Protein AF-A0A7X7XZC5-F1 (afdb_monomer_lite)

Radius of gyration: 29.58 Å; chains: 1; bounding box: 72×72×36 Å

Secondary structure (DSSP, 8-state):
-EEEESS-EEETTEEE-TT-EES-GGGSTTHHHHHHTTSEEEE-HHHHHHHHHHHHHHH----HHHHTT-S------------------------------------------

Structure (mmCIF, N/CA/C/O backbone):
data_AF-A0A7X7XZC5-F1
#
_entry.id   AF-A0A7X7XZC5-F1
#
loop_
_atom_site.group_PDB
_atom_site.id
_atom_site.type_symbol
_atom_site.label_atom_id
_atom_site.label_alt_id
_atom_site.label_comp_id
_atom_site.label_asym_id
_atom_site.label_entity_id
_atom_site.label_seq_id
_atom_site.pdbx_PDB_ins_code
_atom_site.Cartn_x
_atom_site.Cartn_y
_atom_site.Cartn_z
_atom_site.occupancy
_atom_site.B_iso_or_equiv
_atom_site.auth_seq_id
_atom_site.auth_comp_id
_atom_site.auth_asym_id
_atom_site.auth_atom_id
_atom_site.pdbx_PDB_model_num
ATOM 1 N N . MET A 1 1 ? -2.259 -8.320 -9.617 1.00 78.38 1 MET A N 1
ATOM 2 C CA . MET A 1 1 ? -1.801 -8.587 -8.232 1.00 78.38 1 MET A CA 1
ATOM 3 C C . MET A 1 1 ? -1.125 -7.343 -7.708 1.00 78.38 1 MET A C 1
ATOM 5 O O . MET A 1 1 ? -0.288 -6.795 -8.411 1.00 78.38 1 MET A O 1
ATOM 9 N N . MET A 1 2 ? -1.512 -6.888 -6.522 1.00 87.38 2 MET A N 1
ATOM 10 C CA . MET A 1 2 ? -0.983 -5.668 -5.914 1.00 87.38 2 MET A CA 1
ATOM 11 C C . MET A 1 2 ? -0.261 -6.020 -4.622 1.00 87.38 2 MET A C 1
ATOM 13 O O . MET A 1 2 ? -0.523 -7.057 -4.010 1.00 87.38 2 MET A O 1
ATOM 17 N N . TYR A 1 3 ? 0.652 -5.156 -4.197 1.00 90.19 3 TYR A N 1
ATOM 18 C CA . TYR A 1 3 ? 1.387 -5.364 -2.960 1.00 90.19 3 TYR A CA 1
ATOM 19 C C . TYR A 1 3 ? 1.415 -4.094 -2.126 1.00 90.19 3 TYR A C 1
ATOM 21 O O . TYR A 1 3 ? 1.460 -2.988 -2.657 1.00 90.19 3 TYR A O 1
ATOM 29 N N . VAL A 1 4 ? 1.420 -4.255 -0.806 1.00 90.31 4 VAL A N 1
ATOM 30 C CA . VAL A 1 4 ? 1.485 -3.137 0.140 1.00 90.31 4 VAL A CA 1
ATOM 31 C C . VAL A 1 4 ? 2.674 -3.296 1.055 1.00 90.31 4 VAL A C 1
ATOM 33 O O . VAL A 1 4 ? 2.993 -4.380 1.548 1.00 90.31 4 VAL A O 1
ATOM 36 N N . VAL A 1 5 ? 3.331 -2.176 1.308 1.00 90.56 5 VAL A N 1
ATOM 37 C CA . VAL A 1 5 ? 4.468 -2.099 2.210 1.00 90.56 5 VAL A CA 1
ATOM 38 C C . VAL A 1 5 ? 3.972 -2.017 3.651 1.00 90.56 5 VAL A C 1
ATOM 40 O O . VAL A 1 5 ? 3.397 -1.019 4.078 1.00 90.56 5 VAL A O 1
ATOM 43 N N . LYS A 1 6 ? 4.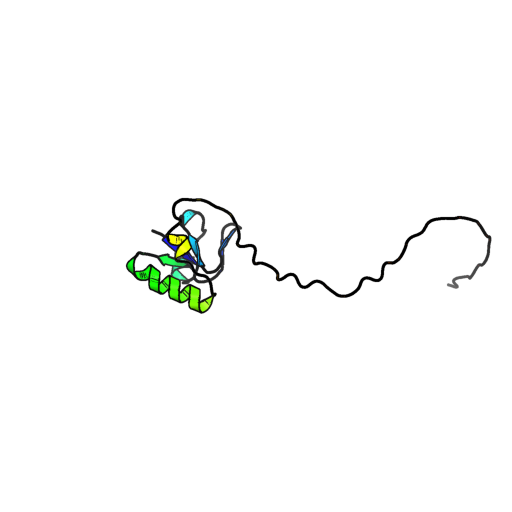229 -3.073 4.423 1.00 90.25 6 LYS A N 1
ATOM 44 C CA . LYS A 1 6 ? 3.929 -3.161 5.859 1.00 90.25 6 LYS A CA 1
ATOM 45 C C . LYS A 1 6 ? 4.998 -2.492 6.719 1.00 90.25 6 LYS A C 1
ATOM 47 O O . LYS A 1 6 ? 4.698 -1.932 7.769 1.00 90.25 6 LYS A O 1
ATOM 52 N N . LYS A 1 7 ? 6.263 -2.604 6.307 1.00 90.00 7 LYS A N 1
ATOM 53 C CA . LYS A 1 7 ? 7.420 -2.021 6.998 1.00 90.00 7 LYS A CA 1
ATOM 54 C C . LYS A 1 7 ? 8.267 -1.249 5.999 1.00 90.00 7 LYS A C 1
ATOM 56 O O . LYS A 1 7 ? 8.501 -1.778 4.914 1.00 90.00 7 LYS A O 1
ATOM 61 N N . PRO A 1 8 ? 8.779 -0.065 6.363 1.00 90.25 8 PRO A N 1
ATOM 62 C CA . PRO A 1 8 ? 9.523 0.753 5.428 1.00 90.25 8 PRO A CA 1
ATOM 63 C C . PRO A 1 8 ? 10.843 0.077 5.045 1.00 90.25 8 PRO A C 1
ATOM 65 O O . PRO A 1 8 ? 11.491 -0.576 5.870 1.00 90.25 8 PRO A O 1
ATOM 68 N N . PHE A 1 9 ? 11.254 0.223 3.790 1.00 92.06 9 PHE A N 1
ATOM 69 C CA . PHE A 1 9 ? 12.547 -0.264 3.319 1.00 92.06 9 PHE A CA 1
ATOM 70 C C . PHE A 1 9 ? 13.060 0.555 2.137 1.00 92.06 9 PHE A C 1
ATOM 72 O O . PHE A 1 9 ? 12.307 1.219 1.431 1.00 92.06 9 PHE A O 1
ATOM 79 N N . LYS A 1 10 ? 14.369 0.474 1.899 1.00 89.88 10 LYS A N 1
ATOM 80 C CA . LYS A 1 10 ? 15.015 1.062 0.725 1.00 89.88 10 LYS A CA 1
ATOM 81 C C . LYS A 1 10 ? 15.366 -0.041 -0.269 1.00 89.88 10 LYS A C 1
ATOM 83 O O . LYS A 1 10 ? 15.915 -1.070 0.126 1.00 89.88 10 LYS A O 1
ATOM 88 N N . SER A 1 11 ? 15.054 0.157 -1.546 1.00 89.06 11 SER A N 1
ATOM 89 C CA . SER A 1 11 ? 15.448 -0.754 -2.625 1.00 89.06 11 SER A CA 1
ATOM 90 C C . SER A 1 11 ? 15.726 0.025 -3.904 1.00 89.06 11 SER A C 1
ATOM 92 O O . SER A 1 11 ? 14.995 0.953 -4.229 1.00 89.06 11 SER A O 1
AT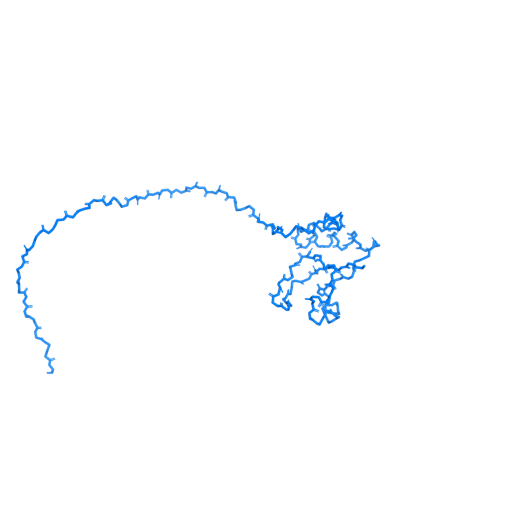OM 94 N N . MET A 1 12 ? 16.809 -0.329 -4.603 1.00 86.31 12 MET A N 1
ATOM 95 C CA . MET A 1 12 ? 17.249 0.323 -5.851 1.00 86.31 12 MET A CA 1
ATOM 96 C C . MET A 1 12 ? 17.223 1.864 -5.790 1.00 86.31 12 MET A C 1
ATOM 98 O O . MET A 1 12 ? 16.730 2.528 -6.692 1.00 86.31 12 MET A O 1
ATOM 102 N N . GLY A 1 13 ? 17.699 2.446 -4.685 1.00 84.62 13 GLY A N 1
ATOM 103 C CA . GLY A 1 13 ? 17.725 3.902 -4.490 1.00 84.62 13 GLY A CA 1
ATOM 104 C C . GLY A 1 13 ? 16.382 4.539 -4.106 1.00 84.62 13 GLY A C 1
ATOM 105 O O . GLY A 1 13 ? 16.390 5.647 -3.578 1.00 84.62 13 GLY A O 1
ATOM 106 N N . LYS A 1 14 ? 15.254 3.835 -4.259 1.00 88.81 14 LYS A N 1
ATOM 107 C CA . LYS A 1 14 ? 13.918 4.301 -3.865 1.00 88.81 14 LYS A CA 1
ATOM 108 C C . LYS A 1 14 ? 13.586 3.901 -2.428 1.00 88.81 14 LYS A C 1
ATOM 110 O O . LYS A 1 14 ? 13.933 2.807 -1.972 1.00 88.81 14 LYS A O 1
ATOM 115 N N . PHE A 1 15 ? 12.923 4.802 -1.710 1.00 88.06 15 PHE A N 1
ATOM 116 C CA . PHE A 1 15 ? 12.382 4.534 -0.382 1.00 88.06 15 PHE A CA 1
ATOM 117 C C . PHE A 1 15 ? 10.908 4.155 -0.496 1.00 88.06 15 PHE A C 1
ATOM 119 O O . PHE A 1 15 ? 10.128 4.864 -1.124 1.00 88.06 15 PHE A O 1
ATOM 126 N N . TYR A 1 16 ? 10.548 3.039 0.125 1.00 90.50 16 TYR A N 1
ATOM 127 C CA . TYR A 1 16 ? 9.192 2.521 0.183 1.00 90.50 16 TYR A CA 1
ATOM 128 C C . TYR A 1 16 ? 8.695 2.682 1.619 1.00 90.50 16 TYR A C 1
ATOM 130 O O . TYR A 1 16 ? 9.181 1.999 2.523 1.00 90.50 16 TYR A O 1
ATOM 138 N N . GLY A 1 17 ? 7.774 3.622 1.836 1.00 88.12 17 GLY A N 1
ATOM 139 C CA . GLY A 1 17 ? 7.173 3.903 3.142 1.00 88.12 17 GLY A CA 1
ATOM 140 C C . GLY A 1 17 ? 6.025 2.951 3.476 1.00 88.12 17 GLY A C 1
ATOM 141 O O . GLY A 1 17 ? 5.507 2.264 2.595 1.00 88.12 17 GLY A O 1
ATOM 142 N N . VAL A 1 18 ? 5.602 2.916 4.742 1.00 88.12 18 VAL A N 1
ATOM 143 C CA . VAL A 1 18 ? 4.438 2.115 5.160 1.00 88.12 18 VAL A CA 1
ATOM 144 C C . VAL A 1 18 ? 3.186 2.591 4.423 1.00 88.12 18 VAL A C 1
ATOM 146 O O . VAL A 1 18 ? 2.968 3.789 4.287 1.00 88.12 18 VAL A O 1
ATOM 149 N N . GLY A 1 19 ? 2.391 1.650 3.918 1.00 85.31 19 GLY A N 1
ATOM 150 C CA . GLY A 1 19 ? 1.198 1.942 3.125 1.00 85.31 19 GLY A CA 1
ATOM 151 C C . GLY A 1 19 ? 1.470 2.270 1.655 1.00 85.31 19 GLY A C 1
ATOM 152 O O . GLY A 1 19 ? 0.525 2.499 0.910 1.00 85.31 19 GLY A O 1
ATOM 153 N N . SER A 1 20 ? 2.731 2.243 1.203 1.00 87.38 20 SER A N 1
ATOM 154 C CA . SER A 1 20 ? 3.031 2.387 -0.227 1.00 87.38 20 SER A CA 1
ATOM 155 C C . SER A 1 20 ? 2.476 1.196 -1.004 1.00 87.38 20 SER A C 1
ATOM 157 O O . SER A 1 20 ? 2.710 0.043 -0.623 1.00 87.38 20 SER A O 1
ATOM 159 N N . ILE A 1 21 ? 1.787 1.484 -2.104 1.00 87.75 21 ILE A N 1
ATOM 160 C CA . ILE A 1 21 ? 1.258 0.478 -3.023 1.00 87.75 21 ILE A CA 1
ATOM 161 C C . ILE A 1 21 ? 2.307 0.215 -4.100 1.00 87.75 21 ILE A C 1
ATOM 163 O O . ILE A 1 21 ? 2.829 1.129 -4.735 1.00 87.75 21 ILE A O 1
ATOM 167 N N . ILE A 1 22 ? 2.630 -1.057 -4.282 1.00 88.06 22 ILE A N 1
ATOM 168 C CA . ILE A 1 22 ? 3.543 -1.555 -5.298 1.00 88.06 22 ILE A CA 1
ATOM 169 C C . ILE A 1 22 ? 2.685 -2.285 -6.325 1.00 88.06 22 ILE A C 1
ATOM 171 O O . ILE A 1 22 ? 2.122 -3.344 -6.038 1.00 88.06 22 ILE A O 1
ATOM 175 N N . VAL A 1 23 ? 2.595 -1.703 -7.516 1.00 86.31 23 VAL A N 1
ATOM 176 C CA . VAL A 1 23 ? 1.929 -2.323 -8.668 1.00 86.31 23 VAL A CA 1
ATOM 177 C C . VAL A 1 23 ? 2.891 -3.280 -9.372 1.00 86.31 23 VAL A C 1
ATOM 179 O O . VAL A 1 23 ? 2.521 -4.408 -9.678 1.00 86.31 23 VAL A O 1
ATOM 182 N N . ASP A 1 24 ? 4.150 -2.862 -9.546 1.00 85.69 24 ASP A N 1
ATOM 183 C CA . ASP A 1 24 ? 5.185 -3.659 -10.204 1.00 85.69 24 ASP A CA 1
ATOM 184 C C . ASP A 1 24 ? 6.303 -4.066 -9.216 1.00 85.69 24 ASP A C 1
ATOM 186 O O . ASP A 1 24 ? 7.063 -3.210 -8.742 1.00 85.69 24 ASP A O 1
ATOM 190 N N . PRO A 1 25 ? 6.435 -5.365 -8.885 1.00 84.94 25 PRO A N 1
ATOM 191 C CA . PRO A 1 25 ? 7.468 -5.859 -7.978 1.00 84.94 25 PRO A CA 1
ATOM 192 C C . PRO A 1 25 ? 8.875 -5.884 -8.601 1.00 84.94 25 PRO A C 1
ATOM 194 O O . PRO A 1 25 ? 9.860 -5.996 -7.868 1.00 84.94 25 PRO A O 1
ATOM 197 N N . THR A 1 26 ? 9.004 -5.760 -9.925 1.00 87.31 26 THR A N 1
ATOM 198 C CA . THR A 1 26 ? 10.283 -5.798 -10.662 1.00 87.31 26 THR A CA 1
ATOM 199 C C . THR A 1 26 ? 11.170 -4.605 -10.318 1.00 87.31 26 THR A C 1
ATOM 201 O O . THR A 1 26 ? 12.395 -4.715 -10.289 1.00 87.31 26 THR A O 1
ATOM 204 N N . ALA A 1 27 ? 10.559 -3.478 -9.942 1.00 83.06 27 ALA A N 1
ATOM 205 C CA . ALA A 1 27 ? 11.256 -2.287 -9.459 1.00 83.06 27 ALA A CA 1
ATOM 206 C C . ALA A 1 27 ? 11.935 -2.480 -8.082 1.00 83.06 27 ALA A C 1
ATOM 208 O O . ALA A 1 27 ? 12.582 -1.561 -7.565 1.00 83.06 27 ALA A O 1
ATOM 209 N N . ILE A 1 28 ? 11.778 -3.653 -7.455 1.00 88.38 28 ILE A N 1
ATOM 210 C CA . ILE A 1 28 ? 12.286 -3.958 -6.119 1.00 88.38 28 ILE A CA 1
ATOM 211 C C . ILE A 1 28 ? 13.279 -5.116 -6.186 1.00 88.38 28 ILE A C 1
ATOM 213 O O . ILE A 1 28 ? 12.941 -6.291 -6.345 1.00 88.38 28 ILE A O 1
ATOM 217 N N . LYS A 1 29 ? 14.544 -4.799 -5.913 1.00 90.00 29 LYS A N 1
ATOM 218 C CA . LYS A 1 29 ? 15.589 -5.808 -5.739 1.00 90.00 29 LYS A CA 1
ATOM 219 C C . LYS A 1 29 ? 15.257 -6.729 -4.559 1.00 90.00 29 LYS A C 1
ATOM 221 O O . LYS A 1 29 ? 14.943 -6.256 -3.465 1.00 90.00 29 LYS A O 1
ATOM 226 N N . ARG A 1 30 ? 15.395 -8.045 -4.776 1.00 90.94 30 ARG A N 1
ATOM 227 C CA . ARG A 1 30 ? 15.097 -9.106 -3.791 1.00 90.94 30 ARG A CA 1
ATOM 228 C C . ARG A 1 30 ? 13.657 -9.041 -3.254 1.00 90.94 30 ARG A C 1
ATOM 230 O O . ARG A 1 30 ? 13.432 -9.274 -2.068 1.00 90.94 30 ARG A O 1
ATOM 237 N N . PHE A 1 31 ? 12.686 -8.748 -4.120 1.00 90.94 31 PHE A N 1
ATOM 238 C CA . PHE A 1 31 ? 11.270 -8.651 -3.757 1.00 90.94 31 PHE A CA 1
ATOM 239 C C . PHE A 1 31 ? 10.757 -9.850 -2.940 1.00 90.94 31 PHE A C 1
ATOM 241 O O . PHE A 1 31 ? 10.218 -9.660 -1.852 1.00 90.94 31 PHE A O 1
ATOM 248 N N . LYS A 1 32 ? 11.021 -11.086 -3.391 1.00 90.38 32 LYS A N 1
ATOM 249 C CA . LYS A 1 32 ? 10.630 -12.313 -2.667 1.00 90.38 32 LYS A CA 1
ATOM 250 C C . LYS A 1 32 ? 11.159 -12.345 -1.227 1.00 90.38 32 LYS A C 1
ATOM 252 O O . LYS A 1 32 ? 10.426 -12.703 -0.315 1.00 90.38 32 LYS A O 1
ATOM 257 N N . SER A 1 33 ? 12.393 -11.892 -0.993 1.00 92.75 33 SER A N 1
ATOM 258 C CA . SER A 1 33 ? 12.938 -11.777 0.366 1.00 92.75 33 SER A CA 1
ATOM 259 C C . SER A 1 33 ? 12.169 -10.755 1.201 1.00 92.75 33 SER A C 1
ATOM 261 O O . SER A 1 33 ? 11.950 -10.984 2.380 1.00 92.75 33 SER A O 1
ATOM 263 N N . LYS A 1 34 ? 11.713 -9.643 0.612 1.00 91.81 34 LYS A N 1
ATOM 264 C CA . LYS A 1 34 ? 10.923 -8.625 1.328 1.00 91.81 34 LYS A CA 1
ATOM 265 C C . LYS A 1 34 ? 9.519 -9.104 1.679 1.00 91.81 34 LYS A C 1
ATOM 267 O O . LYS A 1 34 ? 9.014 -8.727 2.736 1.00 91.81 34 LYS A O 1
ATOM 272 N N . VAL A 1 35 ? 8.934 -9.955 0.842 1.00 91.31 35 VAL A N 1
ATOM 273 C CA . VAL A 1 35 ? 7.685 -10.655 1.158 1.00 91.31 35 VAL A CA 1
ATOM 274 C C . VAL A 1 35 ? 7.906 -11.641 2.308 1.00 91.31 35 VAL A C 1
ATOM 276 O O . VAL A 1 35 ? 7.216 -11.550 3.318 1.00 91.31 35 VAL A O 1
ATOM 279 N N . ASN A 1 36 ? 8.938 -12.488 2.231 1.00 91.75 36 ASN A N 1
ATOM 280 C CA . ASN A 1 36 ? 9.252 -13.464 3.284 1.00 91.75 36 ASN A CA 1
ATOM 281 C C . ASN A 1 36 ? 9.648 -12.807 4.622 1.00 91.75 36 ASN A C 1
ATOM 283 O O . ASN A 1 36 ? 9.304 -13.307 5.685 1.00 91.75 36 ASN A O 1
ATOM 287 N N . GLU A 1 37 ? 10.324 -11.654 4.588 1.00 89.88 37 GLU A N 1
ATOM 288 C CA . GLU A 1 37 ? 10.634 -10.833 5.771 1.00 89.88 37 GLU A CA 1
ATOM 289 C C . GLU A 1 37 ? 9.378 -10.156 6.377 1.00 89.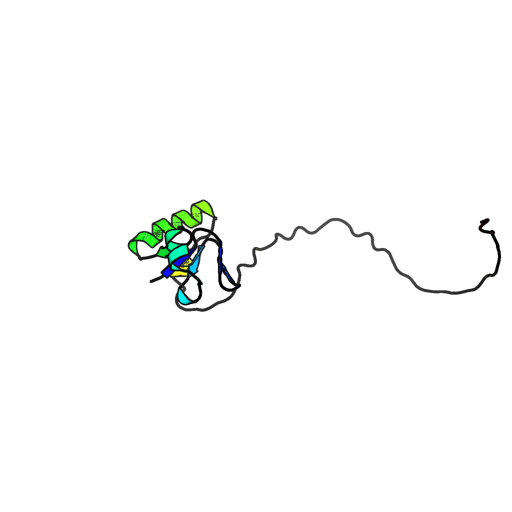88 37 GLU A C 1
ATOM 291 O O . GLU A 1 37 ? 9.470 -9.475 7.403 1.00 89.88 37 GLU A O 1
ATOM 296 N N . GLY A 1 38 ? 8.212 -10.263 5.727 1.00 89.69 38 GLY A N 1
ATOM 297 C CA . GLY A 1 38 ? 6.969 -9.611 6.140 1.00 89.69 38 GLY A CA 1
ATOM 298 C C . GLY A 1 38 ? 6.990 -8.087 5.985 1.00 89.69 38 GLY A C 1
ATOM 299 O O . GLY A 1 38 ? 6.229 -7.382 6.654 1.00 89.69 38 GLY A O 1
ATOM 300 N N . LYS A 1 39 ? 7.888 -7.556 5.144 1.00 91.50 39 LYS A N 1
ATOM 301 C CA . LYS A 1 39 ? 7.964 -6.121 4.822 1.00 91.50 39 LYS A CA 1
ATOM 302 C C . LYS A 1 39 ? 6.950 -5.727 3.762 1.00 91.50 39 LYS A C 1
ATOM 304 O O . LYS A 1 39 ? 6.456 -4.604 3.800 1.00 91.50 39 LYS A O 1
ATOM 309 N N . VAL A 1 40 ? 6.640 -6.646 2.855 1.00 91.75 40 VAL A N 1
ATOM 310 C CA . VAL A 1 40 ? 5.638 -6.488 1.802 1.00 91.75 40 VAL A CA 1
ATOM 311 C C . VAL A 1 40 ? 4.581 -7.573 1.968 1.00 91.75 40 VAL A C 1
ATOM 313 O O . VAL A 1 40 ? 4.923 -8.726 2.213 1.00 91.75 40 VAL A O 1
ATOM 316 N N . ILE A 1 41 ? 3.310 -7.202 1.845 1.00 90.31 41 ILE A N 1
ATOM 317 C CA . ILE A 1 41 ? 2.171 -8.121 1.867 1.00 90.31 41 ILE A CA 1
ATOM 318 C C . ILE A 1 41 ? 1.547 -8.151 0.472 1.00 90.31 41 ILE A C 1
ATOM 320 O O . ILE A 1 41 ? 1.420 -7.110 -0.174 1.00 90.31 41 ILE A O 1
ATOM 324 N N . VAL A 1 42 ? 1.167 -9.345 0.019 1.00 90.38 42 VAL A N 1
ATOM 325 C CA . VAL A 1 42 ? 0.375 -9.534 -1.201 1.00 90.38 42 VAL A CA 1
ATOM 326 C C . VAL A 1 42 ? -1.068 -9.164 -0.902 1.00 90.38 42 VAL A C 1
ATOM 328 O O . VAL A 1 42 ? -1.652 -9.711 0.033 1.00 90.38 42 VAL A O 1
ATOM 331 N N . VAL A 1 43 ? -1.623 -8.238 -1.677 1.00 88.94 43 VAL A N 1
ATOM 332 C CA . VAL A 1 43 ? -2.999 -7.780 -1.510 1.00 88.94 43 VAL A CA 1
ATOM 333 C C . VAL A 1 43 ? -3.876 -8.354 -2.618 1.00 88.94 43 VAL A C 1
ATOM 335 O O . VAL A 1 43 ? -3.584 -8.200 -3.808 1.00 88.94 43 VAL A O 1
ATOM 338 N N . THR A 1 44 ? -4.934 -9.032 -2.189 1.00 88.44 44 THR A N 1
ATOM 339 C CA . THR A 1 44 ? -6.056 -9.541 -2.981 1.00 88.44 44 THR A CA 1
ATOM 340 C C . THR A 1 44 ? -7.346 -8.919 -2.449 1.00 88.44 44 THR A C 1
ATOM 342 O O . THR A 1 44 ? -7.341 -8.262 -1.407 1.00 88.44 44 THR A O 1
ATOM 345 N N . GLU A 1 45 ? -8.459 -9.102 -3.151 1.00 83.62 45 GLU A N 1
ATOM 346 C CA . GLU A 1 45 ? -9.754 -8.540 -2.742 1.00 83.62 45 GLU A CA 1
ATOM 347 C C . GLU A 1 45 ? -10.179 -9.034 -1.350 1.00 83.62 45 GLU A C 1
ATOM 349 O O . GLU A 1 45 ? -10.640 -8.241 -0.530 1.00 83.62 45 GLU A O 1
ATOM 354 N N . ASP A 1 46 ? -9.893 -10.298 -1.031 1.00 87.25 46 ASP A N 1
ATOM 355 C CA . ASP A 1 46 ? -10.266 -10.927 0.241 1.00 87.25 46 ASP A CA 1
ATOM 356 C C . ASP A 1 46 ? -9.532 -10.352 1.458 1.00 87.25 46 ASP A C 1
ATOM 358 O O . ASP A 1 46 ? -10.065 -10.331 2.565 1.00 87.25 46 ASP A O 1
ATOM 362 N N . ASN A 1 47 ? -8.286 -9.899 1.282 1.00 88.25 47 ASN A N 1
ATOM 363 C CA . ASN A 1 47 ? -7.449 -9.431 2.390 1.00 88.25 47 ASN A CA 1
ATOM 364 C C . ASN A 1 47 ? -7.255 -7.906 2.411 1.00 88.25 47 ASN A C 1
ATOM 366 O O . ASN A 1 47 ? -6.672 -7.374 3.362 1.00 88.25 47 ASN A O 1
ATOM 370 N N . LEU A 1 48 ? -7.773 -7.197 1.402 1.00 86.94 48 LEU A N 1
ATOM 371 C CA . LEU A 1 48 ? -7.645 -5.752 1.239 1.00 86.94 48 LEU A CA 1
ATOM 372 C C . LEU A 1 48 ? -8.123 -4.989 2.477 1.00 86.94 48 LEU A C 1
ATOM 374 O O . LEU A 1 48 ? -7.398 -4.138 2.994 1.00 86.94 48 LEU A O 1
ATOM 378 N N . GLN A 1 49 ? -9.315 -5.317 2.985 1.00 88.31 49 GLN A N 1
ATOM 379 C CA . GLN A 1 49 ? -9.893 -4.640 4.149 1.00 88.31 49 GLN A CA 1
ATOM 380 C C . GLN A 1 49 ? -9.045 -4.836 5.408 1.00 88.31 49 GLN A C 1
ATOM 382 O O . GLN A 1 49 ? -8.771 -3.872 6.123 1.00 88.31 49 GLN A O 1
ATOM 387 N N . SER A 1 50 ? -8.573 -6.060 5.664 1.00 89.81 50 SER A N 1
ATOM 388 C CA . SER A 1 50 ? -7.735 -6.353 6.830 1.00 89.81 50 SER A CA 1
ATOM 389 C C . SER A 1 50 ? -6.380 -5.654 6.752 1.00 89.81 50 SER A C 1
ATOM 391 O O . SER A 1 50 ? -5.918 -5.091 7.745 1.00 89.81 50 SER A O 1
ATOM 393 N N . VAL A 1 51 ? -5.739 -5.648 5.577 1.00 87.38 51 VAL A N 1
ATOM 394 C CA . VAL A 1 51 ? -4.458 -4.955 5.375 1.00 87.38 51 VAL A CA 1
ATOM 395 C C . VAL A 1 51 ? -4.642 -3.446 5.518 1.00 87.38 51 VAL A C 1
ATOM 397 O O . VAL A 1 51 ? -3.835 -2.799 6.186 1.00 87.38 51 VAL A O 1
ATOM 400 N N . ALA A 1 52 ? -5.716 -2.884 4.966 1.00 87.12 52 ALA A N 1
ATOM 401 C CA . ALA A 1 52 ? -6.012 -1.466 5.099 1.00 87.12 52 ALA A CA 1
ATOM 402 C C . ALA A 1 52 ? -6.267 -1.057 6.549 1.00 87.12 52 ALA A C 1
ATOM 404 O O . ALA A 1 52 ? -5.640 -0.116 7.037 1.00 87.12 52 ALA A O 1
ATOM 405 N N . ALA A 1 53 ? -7.108 -1.806 7.263 1.00 90.06 53 ALA A N 1
ATOM 406 C CA . ALA A 1 53 ? -7.362 -1.582 8.680 1.00 90.06 53 ALA A CA 1
ATOM 407 C C . ALA A 1 53 ? -6.069 -1.671 9.505 1.00 90.06 53 ALA A C 1
ATOM 409 O O . ALA A 1 53 ? -5.813 -0.816 10.352 1.00 90.06 53 ALA A O 1
ATOM 410 N N . TYR A 1 54 ? -5.210 -2.653 9.214 1.00 89.56 54 TYR A N 1
ATOM 411 C CA . TYR A 1 54 ? -3.930 -2.826 9.898 1.00 89.56 54 TYR A CA 1
ATOM 412 C C . TYR A 1 54 ? -2.984 -1.634 9.698 1.00 89.56 54 TYR A C 1
ATOM 414 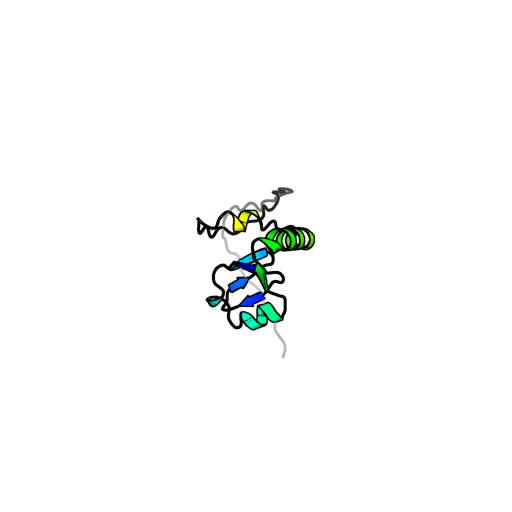O O . TYR A 1 54 ? -2.399 -1.128 10.658 1.00 89.56 54 TYR A O 1
ATOM 422 N N . ILE A 1 55 ? -2.814 -1.185 8.453 1.00 87.62 55 ILE A N 1
ATOM 423 C CA . ILE A 1 55 ? -1.933 -0.058 8.126 1.00 87.62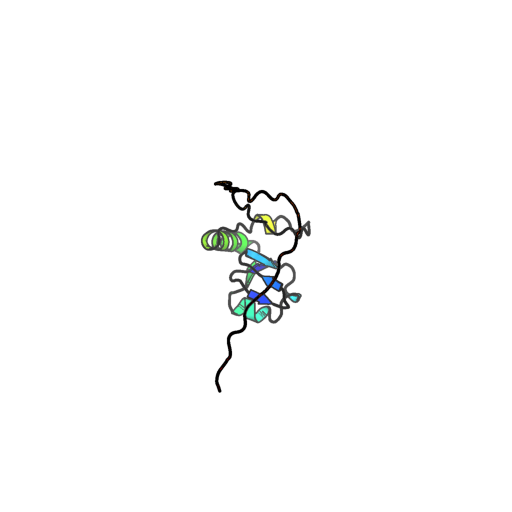 55 ILE A CA 1
ATOM 424 C C . ILE A 1 55 ? -2.479 1.244 8.722 1.00 87.62 55 ILE A C 1
ATOM 426 O O . ILE A 1 55 ? -1.713 2.015 9.304 1.00 87.62 55 ILE A O 1
ATOM 430 N N . LYS A 1 56 ? -3.799 1.442 8.674 1.00 89.00 56 LYS A N 1
ATOM 431 C CA . LYS A 1 56 ? -4.476 2.592 9.278 1.00 89.00 56 LYS A CA 1
ATOM 432 C C . LYS A 1 56 ? -4.305 2.624 10.794 1.00 89.00 56 LYS A C 1
ATOM 434 O O . LYS A 1 56 ? -3.912 3.652 11.332 1.00 89.00 56 LYS A O 1
ATOM 439 N N . ALA A 1 57 ? -4.503 1.498 11.476 1.00 88.00 57 ALA A N 1
ATOM 440 C CA . ALA A 1 57 ? -4.334 1.406 12.926 1.00 88.00 57 ALA A CA 1
ATOM 441 C C . ALA A 1 57 ? -2.885 1.656 13.374 1.00 88.00 57 ALA A C 1
ATOM 443 O O . ALA A 1 57 ? -2.649 2.206 14.445 1.00 88.00 57 ALA A O 1
ATOM 444 N N . ARG A 1 58 ? -1.901 1.247 12.563 1.00 84.44 58 ARG A N 1
ATOM 445 C CA . ARG A 1 58 ? -0.484 1.309 12.941 1.00 84.44 58 ARG A CA 1
ATOM 446 C C . ARG A 1 58 ? 0.216 2.604 12.541 1.00 84.44 58 ARG A C 1
ATOM 448 O O . ARG A 1 58 ? 1.127 3.043 13.237 1.00 84.44 58 ARG A O 1
ATOM 455 N N . SER A 1 59 ? -0.131 3.155 11.387 1.00 82.88 59 SER A N 1
ATOM 456 C CA . SER A 1 59 ? 0.571 4.294 10.788 1.00 82.88 59 SER A CA 1
ATOM 457 C C . SER A 1 59 ? -0.343 5.478 10.501 1.00 82.88 59 SER A C 1
ATOM 459 O O . SER A 1 59 ? 0.152 6.507 10.062 1.00 82.88 59 SER A O 1
ATOM 461 N N . GLY A 1 60 ? -1.654 5.348 10.725 1.00 83.19 60 GLY A N 1
ATOM 462 C CA . GLY A 1 60 ? -2.629 6.395 10.415 1.00 83.19 60 GLY A CA 1
ATOM 463 C C . GLY A 1 60 ? -2.874 6.595 8.917 1.00 83.19 60 GLY A C 1
ATOM 464 O O . GLY A 1 60 ? -3.594 7.513 8.541 1.00 83.19 60 GLY A O 1
ATOM 465 N N . VAL A 1 61 ? -2.292 5.754 8.055 1.00 81.56 61 VAL A N 1
ATOM 466 C CA . VAL A 1 61 ? -2.376 5.890 6.594 1.00 81.56 61 VAL A CA 1
ATOM 467 C C . VAL A 1 61 ? -3.549 5.073 6.064 1.00 81.56 61 VAL A C 1
ATOM 469 O O . VAL A 1 61 ? -3.603 3.860 6.271 1.00 81.56 61 VAL A O 1
ATOM 472 N N . ASP A 1 62 ? -4.467 5.726 5.351 1.00 84.94 62 ASP A N 1
ATOM 473 C CA . ASP A 1 62 ? -5.558 5.048 4.652 1.00 84.94 62 ASP A CA 1
ATOM 474 C C . ASP A 1 62 ? -5.130 4.672 3.229 1.00 84.94 62 ASP A C 1
ATOM 476 O O . ASP A 1 62 ? -4.863 5.534 2.391 1.00 84.94 62 ASP A O 1
ATOM 480 N N . ILE A 1 63 ? -5.033 3.369 2.969 1.00 82.50 63 ILE A N 1
ATOM 481 C CA . ILE A 1 63 ? -4.569 2.832 1.684 1.00 82.50 63 ILE A CA 1
ATOM 482 C C . ILE A 1 63 ? -5.715 2.464 0.743 1.00 82.50 63 ILE A C 1
ATOM 484 O O . ILE A 1 63 ? -5.470 2.363 -0.454 1.00 82.50 63 ILE A O 1
ATOM 488 N N . LEU A 1 64 ? -6.953 2.312 1.240 1.00 80.94 64 LEU A N 1
ATOM 489 C CA . LEU A 1 64 ? -8.139 2.037 0.415 1.00 80.94 64 LEU A CA 1
ATOM 490 C C . LEU A 1 64 ? -8.273 2.989 -0.786 1.00 80.94 64 LEU A C 1
ATOM 492 O O . LEU A 1 64 ? -8.441 2.494 -1.903 1.00 80.94 64 LEU A O 1
ATOM 496 N N . PRO A 1 65 ? -8.120 4.322 -0.630 1.00 76.88 65 PRO A N 1
ATOM 497 C CA . PRO A 1 65 ? -8.200 5.238 -1.766 1.00 76.88 65 PRO A CA 1
ATOM 498 C C . PRO A 1 65 ? -7.057 5.077 -2.777 1.00 76.88 65 PRO A C 1
ATOM 500 O O . PRO A 1 65 ? -7.156 5.591 -3.883 1.00 76.88 65 PRO A O 1
ATOM 503 N N . GLY A 1 66 ? -5.955 4.413 -2.425 1.00 69.44 66 GLY A N 1
ATOM 504 C CA . GLY A 1 66 ? -4.876 4.113 -3.366 1.00 69.44 66 GLY A CA 1
ATOM 505 C C . GLY A 1 66 ? -5.169 2.898 -4.252 1.00 69.44 66 GLY A C 1
ATOM 506 O O . GLY A 1 66 ? -4.622 2.810 -5.346 1.00 69.44 66 GLY A O 1
ATOM 507 N N . PHE A 1 67 ? -6.051 1.991 -3.817 1.00 68.69 67 PHE A N 1
ATOM 508 C CA . PHE A 1 67 ? -6.489 0.839 -4.615 1.00 68.69 67 PHE A CA 1
ATOM 509 C C . PHE A 1 67 ? -7.568 1.205 -5.641 1.00 68.69 67 PHE A C 1
ATOM 511 O O . PHE A 1 67 ? -7.618 0.618 -6.719 1.00 68.69 67 PHE A O 1
ATOM 518 N N . THR A 1 68 ? -8.400 2.206 -5.344 1.00 62.69 68 THR A N 1
ATOM 519 C CA . THR A 1 68 ? -9.433 2.701 -6.268 1.00 62.69 68 THR A CA 1
ATOM 520 C C . THR A 1 68 ? -8.886 3.614 -7.373 1.00 62.69 68 THR A C 1
ATOM 522 O O . THR A 1 68 ? -9.560 3.822 -8.375 1.00 62.69 68 THR A O 1
ATOM 525 N N . LYS A 1 69 ? -7.656 4.129 -7.235 1.00 56.03 69 LYS A N 1
ATOM 526 C CA . LYS A 1 69 ? -6.999 5.059 -8.179 1.00 56.03 69 LYS A CA 1
ATOM 527 C C . LYS A 1 69 ? -6.106 4.370 -9.216 1.00 56.03 69 LYS A C 1
ATOM 529 O O . LYS A 1 69 ? -5.136 4.960 -9.683 1.00 56.03 69 LYS A O 1
ATOM 534 N N . THR A 1 70 ? -6.387 3.115 -9.569 1.00 47.94 70 THR A N 1
ATOM 535 C CA . THR A 1 70 ? -5.523 2.352 -10.495 1.00 47.94 70 THR A CA 1
ATOM 536 C C . THR A 1 70 ? -5.462 2.9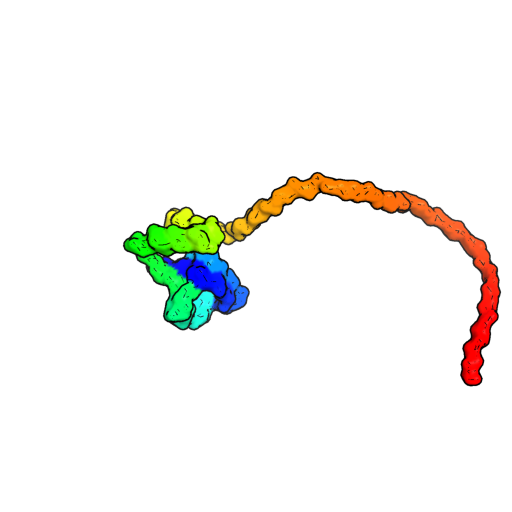70 -11.907 1.00 47.94 70 THR A C 1
ATOM 538 O O . THR A 1 70 ? -4.549 2.668 -12.669 1.00 47.94 70 THR A O 1
ATOM 541 N N . GLU A 1 71 ? -6.312 3.950 -12.217 1.00 43.53 71 GLU A N 1
ATOM 542 C CA . GLU A 1 71 ? -6.037 4.950 -13.247 1.00 43.53 71 GLU A CA 1
ATOM 543 C C . GLU A 1 71 ? -5.678 6.280 -12.584 1.00 43.53 71 GLU A C 1
ATOM 545 O O . GLU A 1 71 ? -6.538 6.958 -12.028 1.00 43.53 71 GLU A O 1
ATOM 550 N N . THR A 1 72 ? -4.392 6.621 -12.615 1.00 39.16 72 THR A N 1
ATOM 551 C CA . THR A 1 72 ? -3.780 7.962 -12.688 1.00 39.16 72 THR A CA 1
ATOM 552 C C . THR A 1 72 ? -2.510 7.939 -11.844 1.00 39.16 72 THR A C 1
ATOM 554 O O . THR A 1 72 ? -2.503 8.168 -10.636 1.00 39.16 72 THR A O 1
ATOM 557 N N . ILE A 1 73 ? -1.404 7.637 -12.518 1.00 50.53 73 ILE A N 1
ATOM 558 C CA . ILE A 1 73 ? -0.077 8.170 -12.203 1.00 50.53 73 ILE A CA 1
ATOM 559 C C . ILE A 1 73 ? -0.198 9.641 -11.782 1.00 50.53 73 ILE A C 1
ATOM 561 O O . ILE A 1 73 ? -0.196 10.529 -12.623 1.00 50.53 73 ILE A O 1
ATOM 565 N N . ASP A 1 74 ? -0.267 9.908 -10.483 1.00 38.62 74 ASP A N 1
ATOM 566 C CA . ASP A 1 74 ? 0.068 11.221 -9.953 1.00 38.62 74 ASP A CA 1
ATOM 567 C C . ASP A 1 74 ? 1.116 11.032 -8.863 1.00 38.62 74 ASP A C 1
ATOM 569 O O . ASP A 1 74 ? 0.857 10.683 -7.708 1.00 38.62 74 ASP A O 1
ATOM 573 N N . VAL A 1 75 ? 2.361 11.222 -9.293 1.00 43.31 75 VAL A N 1
ATOM 574 C CA . VAL A 1 75 ? 3.501 11.511 -8.434 1.00 43.31 75 VAL A CA 1
ATOM 575 C C . VAL A 1 75 ? 3.226 12.861 -7.768 1.00 43.31 75 VAL A C 1
ATOM 577 O O . VAL A 1 75 ? 3.788 13.887 -8.137 1.00 43.31 75 VAL A O 1
ATOM 580 N N . ARG A 1 76 ? 2.358 12.879 -6.762 1.00 40.19 76 ARG A N 1
ATOM 581 C CA . ARG A 1 76 ? 2.316 13.949 -5.771 1.00 40.19 76 ARG A CA 1
ATOM 582 C C . ARG A 1 76 ? 2.396 13.321 -4.397 1.00 40.19 76 ARG A C 1
ATOM 584 O O . ARG A 1 76 ? 1.424 12.817 -3.845 1.00 40.19 76 ARG A O 1
ATOM 591 N N . LEU A 1 77 ? 3.622 13.362 -3.875 1.00 44.88 77 LEU A N 1
ATOM 592 C CA . LEU A 1 77 ? 3.917 13.355 -2.448 1.00 44.88 77 LEU A CA 1
ATOM 593 C C . LEU A 1 77 ? 2.768 14.013 -1.661 1.00 44.88 77 LEU A C 1
ATOM 595 O O . LEU A 1 77 ? 2.403 15.146 -1.998 1.00 44.88 77 LEU A O 1
ATOM 599 N N . PRO A 1 78 ? 2.282 13.414 -0.563 1.00 44.56 78 PRO A N 1
ATOM 600 C CA . PRO A 1 78 ? 1.619 14.208 0.450 1.00 44.56 78 PRO A CA 1
ATOM 601 C C . PRO A 1 78 ? 2.689 15.128 1.052 1.00 44.56 78 PRO A C 1
ATOM 603 O O . PRO A 1 78 ? 3.553 14.704 1.815 1.00 44.56 78 PRO A O 1
ATOM 606 N N . LYS A 1 79 ? 2.685 16.401 0.648 1.00 43.34 79 LYS A N 1
ATOM 607 C CA . LYS A 1 79 ? 3.216 17.465 1.497 1.00 43.34 79 LYS A CA 1
ATOM 608 C C . LYS A 1 79 ? 2.276 17.521 2.694 1.00 43.34 79 LYS A C 1
ATOM 610 O O . LYS A 1 79 ? 1.186 18.075 2.576 1.00 43.34 79 LYS A O 1
ATOM 615 N N . ASP A 1 80 ? 2.678 16.923 3.810 1.00 40.56 80 ASP A N 1
ATOM 616 C CA . ASP A 1 80 ? 2.055 17.225 5.094 1.00 40.56 80 ASP A CA 1
ATOM 617 C C . ASP A 1 80 ? 2.011 18.757 5.274 1.00 40.56 80 ASP A C 1
ATOM 619 O O . ASP A 1 80 ? 3.022 19.435 5.037 1.00 40.56 80 ASP A O 1
ATOM 623 N N . PRO A 1 81 ? 0.860 19.333 5.660 1.00 47.91 81 PRO A N 1
ATOM 624 C CA . PRO A 1 81 ? 0.758 20.751 5.944 1.00 47.91 81 PRO A CA 1
ATOM 625 C C . PRO A 1 81 ? 1.510 21.018 7.249 1.00 47.91 81 PRO A C 1
ATOM 627 O O . PRO A 1 81 ? 1.100 20.568 8.317 1.00 47.91 81 PRO A O 1
ATOM 630 N N . LYS A 1 82 ? 2.620 21.761 7.197 1.00 44.69 82 LYS A N 1
ATOM 631 C CA . LYS A 1 82 ? 3.125 22.392 8.421 1.00 44.69 82 LYS A CA 1
ATOM 632 C C . LYS A 1 82 ? 2.084 23.431 8.851 1.00 44.69 82 LYS A C 1
ATOM 634 O O . LYS A 1 82 ? 1.783 24.309 8.044 1.00 44.69 82 LYS A O 1
ATOM 639 N N . PRO A 1 83 ? 1.529 23.349 10.073 1.00 45.59 83 PRO A N 1
ATOM 640 C CA . PRO A 1 83 ? 0.662 24.394 10.584 1.00 45.59 83 PRO A CA 1
ATOM 641 C C . PRO A 1 83 ? 1.481 25.676 10.725 1.00 45.59 83 PRO A C 1
ATOM 643 O O . PRO A 1 83 ? 2.497 25.714 11.424 1.00 45.59 83 PRO A O 1
ATOM 646 N N . ASP A 1 84 ? 1.027 26.700 10.014 1.00 42.25 84 ASP A N 1
ATOM 647 C CA . ASP A 1 84 ? 1.496 28.074 10.087 1.00 42.25 84 ASP A CA 1
ATOM 648 C C . ASP A 1 84 ? 1.314 28.573 11.531 1.00 42.25 84 ASP A C 1
ATOM 650 O O . ASP A 1 84 ? 0.218 28.917 11.972 1.00 42.25 84 ASP A O 1
ATOM 654 N N . LYS A 1 85 ? 2.391 28.533 12.317 1.00 49.16 85 LYS A N 1
ATOM 655 C CA . LYS A 1 85 ? 2.529 29.346 13.526 1.00 49.16 85 LYS A CA 1
ATOM 656 C C . LYS A 1 85 ? 3.468 30.496 13.181 1.00 49.16 85 LYS A C 1
ATOM 658 O O . LYS A 1 85 ? 4.681 30.285 13.220 1.00 49.16 85 LYS A O 1
ATOM 663 N N . PRO A 1 86 ? 2.969 31.704 12.880 1.00 52.47 86 PRO A N 1
ATOM 664 C CA . PRO A 1 86 ? 3.820 32.872 12.861 1.00 52.47 86 PRO A CA 1
ATOM 665 C C . PRO A 1 86 ? 3.757 33.601 14.209 1.00 52.47 86 PRO A C 1
ATOM 667 O O . PRO A 1 86 ? 2.676 33.813 14.760 1.00 52.47 86 PRO A O 1
ATOM 670 N N . LYS A 1 87 ? 4.945 34.067 14.626 1.00 47.62 87 LYS A N 1
ATOM 671 C CA . LYS A 1 87 ? 5.297 35.081 15.650 1.00 47.62 87 LYS A CA 1
ATOM 672 C C . LYS A 1 87 ? 5.836 34.523 16.980 1.00 47.62 87 LYS A C 1
ATOM 674 O O . LYS A 1 87 ? 5.292 33.542 17.477 1.00 47.62 87 LYS A O 1
ATOM 679 N N . PRO A 1 88 ? 6.888 35.147 17.568 1.00 49.25 88 PRO A N 1
ATOM 680 C CA . PRO A 1 88 ? 7.081 36.603 17.579 1.00 49.25 88 PRO A CA 1
ATOM 681 C C . PRO A 1 88 ? 8.496 37.159 17.299 1.00 49.25 88 PRO A C 1
ATOM 683 O O . PRO A 1 88 ? 9.514 36.530 17.558 1.00 49.25 88 PRO A O 1
ATOM 686 N N . ASN A 1 89 ? 8.463 38.423 16.864 1.00 43.56 89 ASN A N 1
ATOM 687 C CA . ASN A 1 89 ? 9.438 39.508 17.031 1.00 43.56 89 ASN A CA 1
ATOM 688 C C . ASN A 1 89 ? 10.764 39.477 16.250 1.00 43.56 89 ASN A C 1
ATOM 690 O O . ASN A 1 89 ? 11.776 38.947 16.695 1.00 43.56 89 ASN A O 1
ATOM 694 N N . GLU A 1 90 ? 10.762 40.223 15.138 1.00 51.81 90 GLU A N 1
ATOM 695 C CA . GLU A 1 90 ? 11.929 40.956 14.635 1.00 51.81 90 GLU A CA 1
ATOM 696 C C . GLU A 1 90 ? 12.497 41.884 15.724 1.00 51.81 90 GLU A C 1
ATOM 698 O O . GLU A 1 90 ? 11.749 42.612 16.380 1.00 51.81 90 GLU A O 1
ATOM 703 N N . PRO A 1 91 ? 13.828 41.985 15.798 1.00 48.31 91 PRO A N 1
ATOM 704 C CA . PRO A 1 91 ? 14.449 43.296 15.788 1.00 48.31 91 PRO A CA 1
ATOM 705 C C . PRO A 1 91 ? 15.311 43.409 14.533 1.00 48.31 91 PRO A C 1
ATOM 707 O O . PRO A 1 91 ? 16.314 42.715 14.377 1.00 48.31 91 PRO A O 1
ATOM 710 N N . LYS A 1 92 ? 14.901 44.301 13.630 1.00 53.38 92 LYS A N 1
ATOM 711 C CA . LYS A 1 92 ? 15.689 44.739 12.476 1.00 53.38 92 LYS A CA 1
ATOM 712 C C . LYS A 1 92 ? 17.014 45.346 12.953 1.00 53.38 92 LYS A C 1
ATOM 714 O O . LYS A 1 92 ? 16.966 46.314 13.714 1.00 53.38 92 LYS A O 1
ATOM 719 N N . PRO A 1 93 ? 18.180 44.921 12.448 1.00 43.03 93 PRO A N 1
ATOM 720 C CA . PRO A 1 93 ? 19.327 45.804 12.380 1.00 43.03 93 PRO A CA 1
ATOM 721 C C . PRO A 1 93 ? 19.164 46.640 11.112 1.00 43.03 93 PRO A C 1
ATOM 723 O O . PRO A 1 93 ? 19.297 46.148 9.994 1.00 43.03 93 PRO A O 1
ATOM 726 N N . ASN A 1 94 ? 18.803 47.905 11.311 1.00 43.16 94 ASN A N 1
ATOM 727 C CA . ASN A 1 94 ? 18.912 48.938 10.294 1.00 43.16 94 ASN A CA 1
ATOM 728 C C . ASN A 1 94 ? 20.363 48.992 9.791 1.00 43.16 94 ASN A C 1
ATOM 730 O O . ASN A 1 94 ? 21.265 49.301 10.566 1.00 43.16 94 ASN A O 1
ATOM 734 N N . GLU A 1 95 ? 20.582 48.776 8.497 1.00 49.09 95 GLU A N 1
ATOM 735 C CA . GLU A 1 95 ? 21.659 49.490 7.812 1.00 49.09 95 GLU A CA 1
ATOM 736 C C . GLU A 1 95 ? 21.230 50.953 7.675 1.00 49.09 95 GLU A C 1
ATOM 738 O O . GLU A 1 95 ? 20.101 51.241 7.265 1.00 49.09 95 GLU A O 1
ATOM 743 N N . PRO A 1 96 ? 22.129 51.891 7.993 1.00 49.34 96 PRO A N 1
ATOM 744 C CA . PRO A 1 96 ? 22.567 52.747 6.903 1.00 49.34 96 PRO A CA 1
ATOM 745 C C . PRO A 1 96 ? 24.065 53.085 6.973 1.00 49.34 96 PRO A C 1
ATOM 747 O O . PRO A 1 96 ? 24.490 53.861 7.817 1.00 49.34 96 PRO A O 1
ATOM 750 N N . LYS A 1 97 ? 24.797 52.567 5.976 1.00 48.41 97 LYS A N 1
ATOM 751 C CA . LYS A 1 97 ? 25.587 53.327 4.982 1.00 48.41 97 LYS A CA 1
ATOM 752 C C . LYS A 1 97 ? 26.807 54.189 5.422 1.00 48.41 97 LYS A C 1
ATOM 754 O O . LYS A 1 97 ? 27.009 54.480 6.591 1.00 48.41 97 LYS A O 1
ATOM 759 N N . PRO A 1 98 ? 27.696 54.506 4.454 1.00 52.44 98 PRO A N 1
ATOM 760 C CA . PRO A 1 98 ? 29.150 54.550 4.596 1.00 52.44 98 PRO A CA 1
ATOM 761 C C . PRO A 1 98 ? 29.676 55.942 4.950 1.00 52.44 98 PRO A C 1
ATOM 763 O O . PRO A 1 98 ? 29.023 56.935 4.649 1.00 52.44 98 PRO A O 1
ATOM 766 N N . ASN A 1 99 ? 30.892 56.006 5.498 1.00 42.97 99 ASN A N 1
ATOM 767 C CA . ASN A 1 99 ? 31.837 57.106 5.276 1.00 42.97 99 ASN A CA 1
ATOM 768 C C . ASN A 1 99 ? 33.213 56.766 5.881 1.00 42.97 99 ASN A C 1
ATOM 770 O O . ASN A 1 99 ? 33.346 56.581 7.088 1.00 42.97 99 ASN A O 1
ATOM 774 N N . GLU A 1 100 ? 34.240 56.707 5.030 1.00 50.66 100 GLU A N 1
ATOM 775 C CA . GLU A 1 100 ? 35.640 56.974 5.405 1.00 50.66 100 GLU A CA 1
ATOM 776 C C . GLU A 1 100 ? 35.735 58.372 6.059 1.00 50.66 100 GLU A C 1
ATOM 778 O O . GLU A 1 100 ? 34.959 59.246 5.659 1.00 50.66 100 GLU A O 1
ATOM 783 N N . PRO A 1 101 ? 36.649 58.650 7.023 1.00 48.59 101 PRO A N 1
ATOM 784 C CA . PRO A 1 101 ? 38.080 58.762 6.701 1.00 48.59 101 PRO A CA 1
ATOM 785 C C . PRO A 1 101 ? 39.109 58.423 7.814 1.00 48.59 101 PRO A C 1
ATOM 787 O O . PRO A 1 101 ? 38.853 58.517 9.008 1.00 48.59 101 PRO A O 1
ATOM 790 N N . LYS A 1 102 ? 40.316 58.071 7.334 1.00 48.56 102 LYS A N 1
ATOM 791 C CA . LYS A 1 102 ? 41.691 58.165 7.893 1.00 48.56 102 LYS A CA 1
ATOM 792 C C . LYS A 1 102 ? 41.871 58.592 9.363 1.00 48.56 102 LYS A C 1
ATOM 794 O O . LYS A 1 102 ? 41.411 59.663 9.720 1.00 48.56 102 LYS A O 1
ATOM 799 N N . LEU A 1 103 ? 42.746 57.884 10.098 1.00 46.41 103 LEU A N 1
ATOM 800 C CA . LEU A 1 103 ? 43.773 58.411 11.037 1.00 46.41 103 LEU A CA 1
ATOM 801 C C . LEU A 1 103 ? 44.626 57.223 11.566 1.00 46.41 103 LEU A C 1
ATOM 803 O O . LEU A 1 103 ? 44.103 56.299 12.169 1.00 46.41 103 LEU A O 1
ATOM 807 N N . VAL A 1 104 ? 45.864 57.032 11.095 1.00 42.34 104 VAL A N 1
ATOM 808 C CA . VAL A 1 104 ? 47.141 57.445 11.729 1.00 42.34 104 VAL A CA 1
ATOM 809 C C . VAL A 1 104 ? 47.496 56.708 13.045 1.00 42.34 104 VAL A C 1
ATOM 811 O O . VAL A 1 104 ? 47.109 57.110 14.130 1.00 42.34 104 VAL A O 1
ATOM 814 N N . ALA A 1 105 ? 48.390 55.722 12.881 1.00 46.34 105 ALA A N 1
ATOM 815 C CA . ALA A 1 105 ? 49.640 55.485 13.625 1.00 46.34 105 ALA A CA 1
ATOM 816 C C . ALA A 1 105 ? 49.689 54.843 15.039 1.00 46.34 105 ALA A C 1
ATOM 818 O O . ALA A 1 105 ? 49.009 55.246 15.973 1.00 46.34 105 ALA A O 1
ATOM 819 N N . LYS A 1 106 ? 50.739 53.997 15.169 1.00 46.41 106 LYS A N 1
ATOM 820 C CA . LYS A 1 106 ? 51.440 53.474 16.373 1.00 46.41 106 LYS A CA 1
ATOM 821 C C . LYS A 1 106 ? 50.672 52.349 17.109 1.00 46.41 106 LYS A C 1
ATOM 823 O O . LYS A 1 106 ? 49.468 52.407 17.228 1.00 46.41 106 LYS A O 1
ATOM 828 N N . ALA A 1 107 ? 51.276 51.265 17.603 1.00 55.94 107 ALA A N 1
ATOM 829 C CA . ALA A 1 107 ? 52.631 51.083 18.102 1.00 55.94 107 ALA A CA 1
ATOM 830 C C . ALA A 1 107 ? 53.106 49.610 18.052 1.00 55.94 107 ALA A C 1
ATOM 832 O O . ALA A 1 107 ? 52.327 48.668 18.155 1.00 55.94 107 ALA A O 1
ATOM 833 N N . LYS A 1 108 ? 54.433 49.471 17.952 1.00 51.69 108 LYS A N 1
ATOM 834 C CA . LYS A 1 108 ? 55.279 48.312 18.289 1.00 51.69 108 LYS A CA 1
ATOM 835 C C . LYS A 1 108 ? 54.873 47.651 19.618 1.00 51.69 108 LYS A C 1
ATOM 837 O O . LYS A 1 108 ? 54.872 48.353 20.622 1.00 51.69 108 LYS A O 1
ATOM 842 N N . VAL A 1 109 ? 54.775 46.317 19.660 1.00 53.56 109 VAL A N 1
ATOM 843 C CA . VAL A 1 109 ? 55.253 45.515 20.806 1.00 53.56 109 VAL A CA 1
ATOM 844 C C . VAL A 1 109 ? 55.924 44.238 20.292 1.00 53.56 109 VAL A C 1
ATOM 846 O O . VAL A 1 109 ? 55.438 43.550 19.402 1.00 53.56 109 VAL A O 1
ATOM 849 N N . VAL A 1 110 ? 57.108 44.010 20.846 1.00 50.38 110 VAL A N 1
ATOM 850 C CA . VAL A 1 110 ? 58.117 43.002 20.534 1.00 50.38 110 VAL A CA 1
ATOM 851 C C . VAL A 1 110 ? 57.698 41.635 21.082 1.00 50.38 110 VAL A C 1
ATOM 853 O O . VAL A 1 110 ? 57.376 41.527 22.261 1.00 50.38 110 VAL A O 1
ATOM 856 N N . ILE A 1 111 ? 57.768 40.586 20.257 1.00 54.09 111 ILE A N 1
ATOM 857 C CA . ILE A 1 111 ? 57.705 39.188 20.707 1.00 54.09 111 ILE A CA 1
ATOM 858 C C . ILE A 1 111 ? 59.143 38.753 20.999 1.00 54.09 111 ILE A C 1
ATOM 860 O O . ILE A 1 111 ? 59.982 38.694 20.100 1.00 54.09 111 ILE A O 1
ATOM 864 N N . LYS A 1 112 ? 59.437 38.529 22.280 1.00 50.25 112 LYS A N 1
ATOM 865 C CA . LYS A 1 112 ? 60.727 38.045 22.776 1.00 50.25 112 LYS A CA 1
ATOM 866 C C . LYS A 1 112 ? 60.791 36.527 22.564 1.00 50.25 112 LYS A C 1
ATOM 868 O O . LYS A 1 112 ? 59.841 35.831 22.914 1.00 50.25 112 LYS A O 1
ATOM 873 N N . LYS A 1 113 ? 61.876 36.062 21.948 1.00 51.78 113 LYS A N 1
ATOM 874 C CA . LYS A 1 113 ? 62.243 34.649 21.798 1.00 51.78 113 LYS A CA 1
ATOM 875 C C . LYS A 1 113 ? 63.127 34.227 22.965 1.00 51.78 113 LYS A C 1
ATOM 877 O O . LYS A 1 113 ? 63.856 35.113 23.470 1.00 51.78 113 LYS A O 1
#

Sequence (113 aa):
MMYVVKKPFKSMGKFYGVGSIIVDPTAIKRFKSKVNEGKVIVVTEDNLQSVAAYIKARSGVDILPGFTKTETIDVRLPKDPKPDKPKPNEPKPNEPKPNEPKLVAKAKVVIKK

Foldseek 3Di:
DKKFFCPWDDAPNDTHHHLRIDPDQVSGDPSVVCVVVVRMDDDDPVCPVVSQVNSCVPPVDRNVVVVVPPDDPDPDDPPDDDPDDDDDDDDDPDDDDDDDDDDDDDDDDDDDD

pLDDT: mean 71.18, std 19.96, range [38.62, 92.75]